Protein AF-A0A846BRI9-F1 (afdb_monomer_lite)

pLDDT: mean 86.23, std 8.93, range [47.91, 96.69]

Structure (mmCIF, N/CA/C/O backbone):
data_AF-A0A846BRI9-F1
#
_entry.id   AF-A0A846BRI9-F1
#
loop_
_atom_site.group_PDB
_atom_site.id
_atom_site.type_symbol
_atom_site.label_atom_id
_atom_site.label_alt_id
_atom_site.label_comp_id
_atom_site.label_asym_id
_atom_site.label_entity_id
_atom_site.label_seq_id
_atom_site.pdbx_PDB_ins_code
_atom_site.Cartn_x
_atom_site.Cartn_y
_atom_site.Cartn_z
_atom_site.occupancy
_atom_site.B_iso_or_equiv
_atom_site.auth_seq_id
_atom_site.auth_comp_id
_atom_site.auth_asym_id
_atom_site.auth_atom_id
_atom_site.pdbx_PDB_model_num
ATOM 1 N N . MET A 1 1 ? 15.637 29.913 6.573 1.00 47.91 1 MET A N 1
ATOM 2 C CA . MET A 1 1 ? 14.461 29.298 5.926 1.00 47.91 1 MET A CA 1
ATOM 3 C C . MET A 1 1 ? 14.967 28.073 5.190 1.00 47.91 1 MET A C 1
ATOM 5 O O . MET A 1 1 ? 15.943 28.246 4.464 1.00 47.91 1 MET A O 1
ATOM 9 N N . PRO A 1 2 ? 14.436 26.867 5.444 1.00 49.41 2 PRO A N 1
ATOM 10 C CA . PRO A 1 2 ? 14.866 25.691 4.703 1.00 49.41 2 PRO A CA 1
ATOM 11 C C . PRO A 1 2 ? 14.501 25.866 3.226 1.00 49.41 2 PRO A C 1
ATOM 13 O O . PRO A 1 2 ? 13.501 26.499 2.887 1.00 49.41 2 PRO A O 1
ATOM 16 N N . ASN A 1 3 ? 15.386 25.399 2.354 1.00 50.25 3 ASN A N 1
ATOM 17 C CA . ASN A 1 3 ? 15.226 25.495 0.916 1.00 50.25 3 ASN A CA 1
ATOM 18 C C . ASN A 1 3 ? 14.182 24.457 0.480 1.00 50.25 3 ASN A C 1
ATOM 20 O O . ASN A 1 3 ? 14.466 23.267 0.529 1.00 50.25 3 ASN A O 1
ATOM 24 N N . LEU A 1 4 ? 13.012 24.908 0.020 1.00 55.62 4 LEU A N 1
ATOM 25 C CA . LEU A 1 4 ? 11.912 24.086 -0.526 1.00 55.62 4 LEU A CA 1
ATOM 26 C C . LEU A 1 4 ? 12.302 23.257 -1.776 1.00 55.62 4 LEU A C 1
ATOM 28 O O . LEU A 1 4 ? 11.454 22.621 -2.388 1.00 55.62 4 LEU A O 1
ATOM 32 N N . SER A 1 5 ? 13.576 23.286 -2.177 1.00 65.88 5 SER A N 1
ATOM 33 C CA . SER A 1 5 ? 14.136 22.523 -3.299 1.00 65.88 5 SER A CA 1
ATOM 34 C C . SER A 1 5 ? 14.929 21.289 -2.851 1.00 65.88 5 SER A C 1
ATOM 36 O O . SER A 1 5 ? 15.510 20.619 -3.701 1.00 65.88 5 SER A O 1
ATOM 38 N N . ASP A 1 6 ? 15.044 21.034 -1.542 1.00 78.44 6 ASP A N 1
ATOM 39 C CA . ASP A 1 6 ? 15.720 19.844 -1.023 1.00 78.44 6 ASP A CA 1
ATOM 40 C C . ASP A 1 6 ? 14.804 18.614 -1.181 1.00 78.44 6 ASP A C 1
ATOM 42 O O . ASP A 1 6 ? 13.731 18.584 -0.570 1.00 78.44 6 ASP A O 1
ATOM 46 N N . PRO A 1 7 ? 15.200 17.595 -1.971 1.00 79.25 7 PRO A N 1
ATOM 47 C CA . PRO A 1 7 ? 14.416 16.375 -2.144 1.00 79.25 7 PRO A CA 1
ATOM 48 C C . PRO A 1 7 ? 14.067 15.683 -0.823 1.00 79.25 7 PRO A C 1
ATOM 50 O O . PRO A 1 7 ? 13.023 15.050 -0.735 1.00 79.25 7 PRO A O 1
ATOM 53 N N . ALA A 1 8 ? 14.903 15.818 0.212 1.00 83.12 8 ALA A N 1
ATOM 54 C CA . ALA A 1 8 ? 14.626 15.225 1.515 1.00 83.12 8 ALA A CA 1
ATOM 55 C C . ALA A 1 8 ? 13.423 15.881 2.211 1.00 83.12 8 ALA A C 1
ATOM 57 O O . ALA A 1 8 ? 12.602 15.179 2.791 1.00 83.12 8 ALA A O 1
ATOM 58 N N . VAL A 1 9 ? 13.293 17.209 2.112 1.00 83.50 9 VAL A N 1
ATOM 59 C CA . VAL A 1 9 ? 12.152 17.945 2.683 1.00 83.50 9 VAL A CA 1
ATOM 60 C C . VAL A 1 9 ? 10.874 17.592 1.927 1.00 83.50 9 VAL A C 1
ATOM 62 O O . VAL A 1 9 ? 9.872 17.267 2.546 1.00 83.50 9 VAL A O 1
ATOM 65 N N . ALA A 1 10 ? 10.935 17.555 0.593 1.00 85.62 10 ALA A N 1
ATOM 66 C CA . ALA A 1 10 ? 9.785 17.173 -0.224 1.00 85.62 10 ALA A CA 1
ATOM 67 C C . ALA A 1 10 ? 9.333 15.722 0.027 1.00 85.62 10 ALA A C 1
ATOM 69 O O . ALA A 1 10 ? 8.140 15.436 0.004 1.00 85.62 10 ALA A O 1
ATOM 70 N N . ASN A 1 11 ? 10.269 14.798 0.267 1.00 86.00 11 ASN A N 1
ATOM 71 C CA . ASN A 1 11 ? 9.934 13.414 0.603 1.00 86.00 11 ASN A CA 1
ATOM 72 C C . ASN A 1 11 ? 9.230 13.303 1.957 1.00 86.00 11 ASN A C 1
ATOM 74 O O . ASN A 1 11 ? 8.302 12.508 2.080 1.00 86.00 11 ASN A O 1
ATOM 78 N N . GLU A 1 12 ? 9.654 14.091 2.945 1.00 89.38 12 GLU A N 1
ATOM 79 C CA . GLU A 1 12 ? 9.010 14.112 4.257 1.00 89.38 12 GLU A CA 1
ATOM 80 C C . GLU A 1 12 ? 7.606 14.729 4.177 1.00 89.38 12 GLU A C 1
ATOM 82 O O . GLU A 1 12 ? 6.658 14.123 4.665 1.00 89.38 12 GLU A O 1
ATOM 87 N N . ASP A 1 13 ? 7.439 15.847 3.464 1.00 89.19 13 ASP A N 1
ATOM 88 C CA . ASP A 1 13 ? 6.122 16.460 3.241 1.00 89.19 13 ASP A CA 1
ATOM 89 C C . ASP A 1 13 ? 5.164 15.477 2.531 1.00 89.19 13 ASP A C 1
ATOM 91 O O . ASP A 1 13 ? 4.026 15.275 2.957 1.00 89.19 13 ASP A O 1
ATOM 95 N N . ASN A 1 14 ? 5.637 14.786 1.484 1.00 88.81 14 ASN A N 1
ATOM 96 C CA . ASN A 1 14 ? 4.857 13.756 0.785 1.00 88.81 14 ASN A CA 1
ATOM 97 C C . ASN A 1 14 ? 4.492 12.575 1.699 1.00 88.81 14 ASN A C 1
ATOM 99 O O . ASN A 1 14 ? 3.436 11.959 1.536 1.00 88.81 14 ASN A O 1
ATOM 103 N N . TYR A 1 15 ? 5.379 12.220 2.630 1.00 90.75 15 TYR A N 1
ATOM 104 C CA . TYR A 1 15 ? 5.130 11.165 3.605 1.00 90.75 15 TYR A CA 1
ATOM 105 C C . TYR A 1 15 ? 4.043 11.577 4.609 1.00 90.75 15 TYR A C 1
ATOM 107 O O . TYR A 1 15 ? 3.121 10.797 4.859 1.00 90.75 15 TYR A O 1
ATOM 115 N N . GLU A 1 16 ? 4.086 12.808 5.123 1.00 90.81 16 GLU A N 1
ATOM 116 C CA . GLU A 1 16 ? 3.031 13.341 5.993 1.00 90.81 16 GLU A CA 1
ATOM 117 C C . GLU A 1 16 ? 1.672 13.370 5.270 1.00 90.81 16 GLU A C 1
ATOM 119 O O . GLU A 1 16 ? 0.658 12.930 5.819 1.00 90.81 16 GLU A O 1
ATOM 124 N N . GLU A 1 17 ? 1.643 13.805 4.005 1.00 90.06 17 GLU A N 1
ATOM 125 C CA . GLU A 1 17 ? 0.427 13.789 3.181 1.00 90.06 17 GLU A CA 1
ATOM 126 C C . GLU A 1 17 ? -0.124 12.372 2.961 1.00 90.06 17 GLU A C 1
ATOM 128 O O . GLU A 1 17 ? -1.346 12.168 2.977 1.00 90.06 17 GLU A O 1
ATOM 133 N N . LEU A 1 18 ? 0.755 11.381 2.774 1.00 89.50 18 LEU A N 1
ATOM 134 C CA . LEU A 1 18 ? 0.368 9.976 2.672 1.00 89.50 18 LEU A CA 1
ATOM 135 C C . LEU A 1 18 ? -0.320 9.508 3.957 1.00 89.50 18 LEU A C 1
ATOM 137 O O . LEU A 1 18 ? -1.411 8.943 3.874 1.00 89.50 18 LEU A O 1
ATOM 141 N N . LEU A 1 19 ? 0.282 9.752 5.123 1.00 90.62 19 LEU A N 1
ATOM 142 C CA . LEU A 1 19 ? -0.263 9.302 6.405 1.00 90.62 19 LEU A CA 1
ATOM 143 C C . LEU A 1 19 ? -1.656 9.898 6.654 1.00 90.62 19 LEU A C 1
ATOM 145 O O . LEU A 1 19 ? -2.616 9.156 6.875 1.00 90.62 19 LEU A O 1
ATOM 149 N N . VAL A 1 20 ? -1.798 11.215 6.469 1.00 89.62 20 VAL A N 1
ATOM 150 C CA . VAL A 1 20 ? -3.093 11.910 6.576 1.00 89.62 20 VAL A CA 1
ATOM 151 C C . VAL A 1 20 ? -4.122 11.320 5.607 1.00 89.62 20 VAL A C 1
ATOM 153 O O . VAL A 1 20 ? -5.289 11.134 5.962 1.00 89.62 20 VAL A O 1
ATOM 156 N N . SER A 1 21 ? -3.710 10.998 4.378 1.00 88.75 21 SER A N 1
ATOM 157 C CA . SER A 1 21 ? -4.598 10.420 3.363 1.00 88.75 21 SER A CA 1
ATOM 158 C C . SER A 1 21 ? -5.064 9.005 3.710 1.00 88.75 21 SER A C 1
ATOM 160 O O . SER A 1 21 ? -6.208 8.655 3.406 1.00 88.75 21 SER A O 1
ATOM 162 N N . LEU A 1 22 ? -4.208 8.190 4.334 1.00 87.31 22 LEU A N 1
ATOM 163 C CA . LEU A 1 22 ? -4.552 6.837 4.781 1.00 87.31 22 LEU A CA 1
ATOM 164 C C . LEU A 1 22 ? -5.593 6.876 5.906 1.00 87.31 22 LEU A C 1
ATOM 166 O O . LEU A 1 22 ? -6.584 6.145 5.858 1.00 87.31 22 LEU A O 1
ATOM 170 N N . GLU A 1 23 ? -5.409 7.766 6.876 1.00 85.44 23 GLU A N 1
ATOM 171 C CA . GLU A 1 23 ? -6.280 7.884 8.049 1.00 85.44 23 GLU A CA 1
ATOM 172 C C . GLU A 1 23 ? -7.632 8.510 7.693 1.00 85.44 23 GLU A C 1
ATOM 174 O O . GLU A 1 23 ? -8.690 7.968 8.028 1.00 85.44 23 GLU A O 1
ATOM 179 N N . ALA A 1 24 ? -7.630 9.589 6.902 1.00 84.44 24 ALA A N 1
ATOM 180 C CA . ALA A 1 24 ? -8.857 10.237 6.437 1.00 84.44 24 ALA A CA 1
ATOM 181 C C . ALA A 1 24 ? -9.722 9.319 5.553 1.00 84.44 24 ALA A C 1
ATOM 183 O O . ALA A 1 24 ? -10.941 9.503 5.449 1.00 84.44 24 ALA A O 1
ATOM 184 N N . ALA A 1 25 ? -9.104 8.330 4.902 1.00 79.88 25 ALA A N 1
ATOM 185 C CA . ALA A 1 25 ? -9.784 7.371 4.048 1.00 79.88 25 ALA A CA 1
ATOM 186 C C . ALA A 1 25 ? -10.316 6.140 4.793 1.00 79.88 25 ALA A C 1
ATOM 188 O O . ALA A 1 25 ? -10.984 5.333 4.161 1.00 79.88 25 ALA A O 1
ATOM 189 N N . ALA A 1 26 ? -10.096 5.978 6.102 1.00 71.38 26 ALA A N 1
ATOM 190 C CA . ALA A 1 26 ? -10.339 4.708 6.797 1.00 71.38 26 ALA A CA 1
ATOM 191 C C . ALA A 1 26 ? -11.785 4.154 6.716 1.00 71.38 26 ALA A C 1
ATOM 193 O O . ALA A 1 26 ? -11.995 2.965 6.945 1.00 71.38 26 ALA A O 1
ATOM 194 N N . ASP A 1 27 ? -12.779 4.981 6.375 1.00 76.69 27 ASP A N 1
ATOM 195 C CA . ASP A 1 27 ? -14.188 4.586 6.189 1.00 76.69 27 ASP A CA 1
ATOM 196 C C . ASP A 1 27 ? -14.624 4.470 4.709 1.00 76.69 27 ASP A C 1
ATOM 198 O O . ASP A 1 27 ? -15.799 4.239 4.411 1.00 76.69 27 ASP A O 1
ATOM 202 N N . LYS A 1 28 ? -13.705 4.653 3.752 1.00 81.25 28 LYS A N 1
ATOM 203 C CA . LYS A 1 28 ? -13.960 4.569 2.306 1.00 81.25 28 LYS A CA 1
ATOM 204 C C . LYS A 1 28 ? -12.869 3.755 1.616 1.00 81.25 28 LYS A C 1
ATOM 206 O O . LYS A 1 28 ? -11.711 3.771 2.004 1.00 81.25 28 LYS A O 1
ATOM 211 N N . PHE A 1 29 ? -13.215 3.075 0.527 1.00 81.25 29 PHE A N 1
ATOM 212 C CA . PHE A 1 29 ? -12.182 2.487 -0.320 1.00 81.25 29 PHE A CA 1
ATOM 213 C C . PHE A 1 29 ? -11.419 3.604 -1.045 1.00 81.25 29 PHE A C 1
ATOM 215 O O . PHE A 1 29 ? -12.022 4.362 -1.807 1.00 81.25 29 PHE A O 1
ATOM 222 N N . ASN A 1 30 ? -10.112 3.693 -0.807 1.00 83.75 30 ASN A N 1
ATOM 223 C CA . ASN A 1 30 ? -9.207 4.614 -1.484 1.00 83.75 30 ASN A CA 1
ATOM 224 C C . ASN A 1 30 ? -8.009 3.835 -2.040 1.00 83.75 30 ASN A C 1
ATOM 226 O O . ASN A 1 30 ? -7.492 2.937 -1.377 1.00 83.75 30 ASN A O 1
ATOM 230 N N . LEU A 1 31 ? -7.582 4.173 -3.256 1.00 83.88 31 LEU A N 1
ATOM 231 C CA . LEU A 1 31 ? -6.422 3.568 -3.904 1.00 83.88 31 LEU A CA 1
ATOM 232 C C . LEU A 1 31 ? -5.347 4.638 -4.076 1.00 83.88 31 LEU A C 1
ATOM 234 O O . LEU A 1 31 ? -5.518 5.573 -4.855 1.00 83.88 31 LEU A O 1
ATOM 238 N N . LEU A 1 32 ? -4.234 4.469 -3.367 1.00 85.81 32 LEU A N 1
ATOM 239 C CA . LEU A 1 32 ? -3.058 5.325 -3.477 1.00 85.81 32 LEU A CA 1
ATOM 240 C C . LEU A 1 32 ? -1.967 4.575 -4.243 1.00 85.81 32 LEU A C 1
ATOM 242 O O . LEU A 1 32 ? -1.677 3.414 -3.953 1.00 85.81 32 LEU A O 1
ATOM 246 N N . LEU A 1 33 ? -1.369 5.239 -5.230 1.00 83.25 33 LEU A N 1
ATOM 247 C CA . LEU A 1 33 ? -0.235 4.715 -5.985 1.00 83.25 33 LEU A CA 1
ATOM 248 C C . LEU A 1 33 ? 1.013 5.500 -5.591 1.00 83.25 33 LEU A C 1
ATOM 250 O O . LEU A 1 33 ? 1.122 6.683 -5.901 1.00 83.25 33 LEU A O 1
ATOM 254 N N . ALA A 1 34 ? 1.947 4.828 -4.922 1.00 83.31 34 ALA A N 1
ATOM 255 C CA . ALA A 1 34 ? 3.246 5.385 -4.573 1.00 83.31 34 ALA A CA 1
ATOM 256 C C . ALA A 1 34 ? 4.317 4.856 -5.533 1.00 83.31 34 ALA A C 1
ATOM 258 O O . ALA A 1 34 ? 4.380 3.655 -5.811 1.00 83.31 34 ALA A O 1
ATOM 259 N N . VAL A 1 35 ? 5.166 5.754 -6.031 1.00 81.94 35 VAL A N 1
ATOM 260 C CA . VAL A 1 35 ? 6.321 5.413 -6.867 1.00 81.94 35 VAL A CA 1
ATOM 261 C C . VAL A 1 35 ? 7.572 5.603 -6.023 1.00 81.94 35 VAL A C 1
ATOM 263 O O . VAL A 1 35 ? 7.767 6.664 -5.439 1.00 81.94 35 VAL A O 1
ATOM 266 N N . CYS A 1 36 ? 8.397 4.564 -5.936 1.00 84.19 36 CYS A N 1
ATOM 267 C CA . CYS A 1 36 ? 9.641 4.595 -5.184 1.00 84.19 36 CYS A CA 1
ATOM 268 C C . CYS A 1 36 ? 10.728 3.881 -5.987 1.00 84.19 36 CYS A C 1
ATOM 270 O O . CYS A 1 36 ? 10.563 2.712 -6.346 1.00 84.19 36 CYS A O 1
ATOM 272 N N . ASP A 1 37 ? 11.813 4.597 -6.273 1.00 84.19 37 ASP A N 1
ATOM 273 C CA . ASP A 1 37 ? 12.917 4.099 -7.100 1.00 84.19 37 ASP A CA 1
ATOM 274 C C . ASP A 1 37 ? 13.915 3.250 -6.296 1.00 84.19 37 ASP A C 1
ATOM 276 O O . ASP A 1 37 ? 14.594 2.387 -6.855 1.00 84.19 37 ASP A O 1
ATOM 280 N N . ASP A 1 38 ? 13.989 3.469 -4.980 1.00 88.56 38 ASP A N 1
ATOM 281 C CA . ASP A 1 38 ? 14.862 2.732 -4.069 1.00 88.56 38 ASP A CA 1
ATOM 282 C C . ASP A 1 38 ? 14.057 1.699 -3.268 1.00 88.56 38 ASP A C 1
ATOM 284 O O . ASP A 1 38 ? 13.136 2.023 -2.517 1.00 88.56 38 ASP A O 1
ATOM 288 N N . ILE A 1 39 ? 14.407 0.422 -3.431 1.00 86.75 39 ILE A N 1
ATOM 289 C CA . ILE A 1 39 ? 13.681 -0.684 -2.800 1.00 86.75 39 ILE A CA 1
ATOM 290 C C . ILE A 1 39 ? 13.859 -0.733 -1.278 1.00 86.75 39 ILE A C 1
ATOM 292 O O . ILE A 1 39 ? 12.942 -1.173 -0.587 1.00 86.75 39 ILE A O 1
ATOM 296 N N . HIS A 1 40 ? 15.015 -0.305 -0.765 1.00 88.75 40 HIS A N 1
ATOM 297 C CA . HIS A 1 40 ? 15.287 -0.264 0.668 1.00 88.75 40 HIS A CA 1
ATOM 298 C C . HIS A 1 40 ? 14.503 0.875 1.305 1.00 88.75 40 HIS A C 1
ATOM 300 O O . HIS A 1 40 ? 13.786 0.646 2.274 1.00 88.75 40 HIS A O 1
ATOM 306 N N . TYR A 1 41 ? 14.535 2.056 0.688 1.00 88.75 41 TYR A N 1
ATOM 307 C CA . TYR A 1 41 ? 13.760 3.202 1.154 1.00 88.75 41 TYR A CA 1
ATOM 308 C C . TYR A 1 41 ? 12.253 2.933 1.120 1.00 88.75 41 TYR A C 1
ATOM 310 O O . TYR A 1 41 ? 11.530 3.304 2.039 1.00 88.75 41 TYR A O 1
ATOM 318 N N . ARG A 1 42 ? 11.764 2.226 0.093 1.00 90.94 42 ARG A N 1
ATOM 319 C CA . ARG A 1 42 ? 10.365 1.786 0.034 1.00 90.94 42 ARG A CA 1
ATOM 320 C C . ARG A 1 42 ? 9.987 0.924 1.235 1.00 90.94 42 ARG A C 1
ATOM 322 O O . ARG A 1 42 ? 8.907 1.102 1.785 1.00 90.94 42 ARG A O 1
ATOM 329 N N . GLU A 1 43 ? 10.833 -0.038 1.588 1.00 92.38 43 GLU A N 1
ATOM 330 C CA . GLU A 1 43 ? 10.572 -0.944 2.705 1.00 92.38 43 GLU A CA 1
ATOM 331 C C . GLU A 1 43 ? 10.579 -0.190 4.038 1.00 92.38 43 GLU A C 1
ATOM 333 O O . GLU A 1 43 ? 9.642 -0.337 4.818 1.00 92.38 43 GLU A O 1
ATOM 338 N N . GLU A 1 44 ? 11.563 0.691 4.241 1.00 92.62 44 GLU A N 1
ATOM 339 C CA . GLU A 1 44 ? 11.631 1.584 5.403 1.00 92.62 44 GLU A CA 1
ATOM 340 C C . GLU A 1 44 ? 10.379 2.463 5.511 1.00 92.62 44 GLU A C 1
ATOM 342 O O . GLU A 1 44 ? 9.794 2.579 6.585 1.00 92.62 44 GLU A O 1
ATOM 347 N N . LEU A 1 45 ? 9.918 3.039 4.397 1.00 92.12 45 LEU A N 1
ATOM 348 C CA . LEU A 1 45 ? 8.710 3.861 4.359 1.00 92.12 45 LEU A CA 1
ATOM 349 C C . LEU A 1 45 ? 7.461 3.047 4.713 1.00 92.12 45 LEU A C 1
ATOM 351 O O . LEU A 1 45 ? 6.607 3.542 5.448 1.00 92.12 45 LEU A O 1
ATOM 355 N N . ILE A 1 46 ? 7.359 1.808 4.216 1.00 94.38 46 ILE A N 1
ATOM 356 C CA . ILE A 1 46 ? 6.253 0.906 4.553 1.00 94.38 46 ILE A CA 1
ATOM 357 C C . ILE A 1 46 ? 6.246 0.598 6.047 1.00 94.38 46 ILE A C 1
ATOM 359 O O . ILE A 1 46 ? 5.221 0.771 6.698 1.00 94.38 46 ILE A O 1
ATOM 363 N N . GLU A 1 47 ? 7.383 0.179 6.597 1.00 95.50 47 GLU A N 1
ATOM 364 C CA . GLU A 1 47 ? 7.505 -0.101 8.028 1.00 95.50 47 GLU A CA 1
ATOM 365 C C . GLU A 1 47 ? 7.188 1.129 8.883 1.00 95.50 47 GLU A C 1
ATOM 367 O O . GLU A 1 47 ? 6.551 0.999 9.930 1.00 95.50 47 GLU A O 1
ATOM 372 N N . ARG A 1 48 ? 7.600 2.317 8.430 1.00 94.88 48 ARG A N 1
ATOM 373 C CA . ARG A 1 48 ? 7.385 3.572 9.143 1.00 94.88 48 ARG A CA 1
ATOM 374 C C . ARG A 1 48 ? 5.901 3.918 9.256 1.00 94.88 48 ARG A C 1
ATOM 376 O O . ARG A 1 48 ? 5.418 4.048 10.379 1.00 94.88 48 ARG A O 1
ATOM 383 N N . TYR A 1 49 ? 5.150 3.994 8.150 1.00 93.56 49 TYR A N 1
ATOM 384 C CA . TYR A 1 49 ? 3.729 4.346 8.284 1.00 93.56 49 TYR A CA 1
ATOM 385 C C . TYR A 1 49 ? 2.946 3.248 9.001 1.00 93.56 49 TYR A C 1
ATOM 387 O O . TYR A 1 49 ? 2.042 3.566 9.758 1.00 93.56 49 TYR A O 1
ATOM 395 N N . GLU A 1 50 ? 3.289 1.965 8.837 1.00 94.94 50 GLU A N 1
ATOM 396 C CA . GLU A 1 50 ? 2.599 0.875 9.543 1.00 94.94 50 GLU A CA 1
ATOM 397 C C . GLU A 1 50 ? 2.690 1.000 11.070 1.00 94.94 50 GLU A C 1
ATOM 399 O O . GLU A 1 50 ? 1.773 0.564 11.773 1.00 94.94 50 GLU A O 1
ATOM 404 N N . GLN A 1 51 ? 3.777 1.596 11.572 1.00 94.88 51 GLN A N 1
ATOM 405 C CA . GLN A 1 51 ? 3.971 1.914 12.988 1.00 94.88 51 GLN A CA 1
ATOM 406 C C . GLN A 1 51 ? 3.282 3.218 13.408 1.00 94.88 51 GLN A C 1
ATOM 408 O O . GLN A 1 51 ? 2.890 3.341 14.568 1.00 94.88 51 GLN A O 1
ATOM 413 N N . GLU A 1 52 ? 3.152 4.179 12.492 1.00 94.75 52 GLU A N 1
ATOM 414 C CA . GLU A 1 52 ? 2.585 5.507 12.756 1.00 94.75 52 GLU A CA 1
ATOM 415 C C . GLU A 1 52 ? 1.059 5.585 12.555 1.00 94.75 52 GLU A C 1
ATOM 417 O O . GLU A 1 52 ? 0.452 6.542 13.026 1.00 94.75 52 GLU A O 1
ATOM 422 N N . LEU A 1 53 ? 0.431 4.582 11.924 1.00 92.25 53 LEU A N 1
ATOM 423 C CA . LEU A 1 53 ? -1.023 4.524 11.724 1.00 92.25 53 LEU A CA 1
ATOM 424 C C . LEU A 1 53 ? -1.813 4.684 13.036 1.00 92.25 53 LEU A C 1
ATOM 426 O O . LEU A 1 53 ? -1.520 4.041 14.050 1.00 9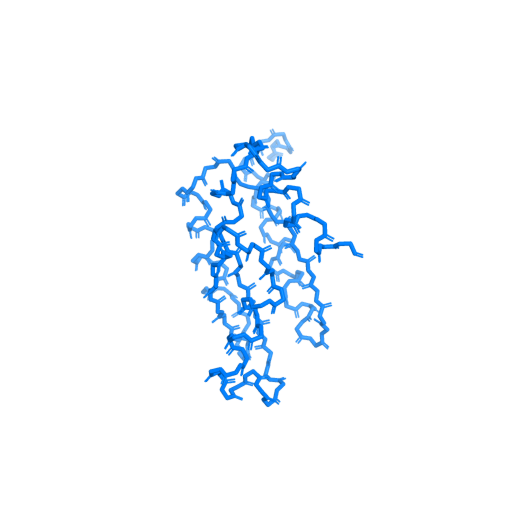2.25 53 LEU A O 1
ATOM 430 N N . GLU A 1 54 ? -2.903 5.454 12.969 1.00 88.75 54 GLU A N 1
ATOM 431 C CA . GLU A 1 54 ? -3.886 5.583 14.046 1.00 88.75 54 GLU A CA 1
ATOM 432 C C . GLU A 1 54 ? -4.328 4.241 14.674 1.00 88.75 54 GLU A C 1
ATOM 434 O O . GLU A 1 54 ? -4.607 3.232 14.011 1.00 88.75 54 GLU A O 1
ATOM 439 N N . LEU A 1 55 ? -4.494 4.258 16.004 1.00 84.94 55 LEU A N 1
ATOM 440 C CA . LEU A 1 55 ? -4.992 3.113 16.767 1.00 84.94 55 LEU A CA 1
ATOM 441 C C . LEU A 1 55 ? -6.366 2.662 16.253 1.00 84.94 55 LEU A C 1
ATOM 443 O O . LEU A 1 55 ? -7.352 3.391 16.320 1.00 84.94 55 LEU A O 1
ATOM 447 N N . GLY A 1 56 ? -6.445 1.401 15.826 1.00 87.50 56 GLY A N 1
ATOM 448 C CA . GLY A 1 56 ? -7.679 0.793 15.326 1.00 87.50 56 GLY A CA 1
ATOM 449 C C . GLY A 1 56 ? -7.718 0.608 13.811 1.00 87.50 56 GLY A C 1
ATOM 450 O O . GLY A 1 56 ? -8.615 -0.091 13.341 1.00 87.50 56 GLY A O 1
ATOM 451 N N . ILE A 1 57 ? -6.737 1.139 13.075 1.00 91.81 57 ILE A N 1
ATOM 452 C CA . ILE A 1 57 ? -6.480 0.787 11.677 1.00 91.81 57 ILE A CA 1
ATOM 453 C C . ILE A 1 57 ? -5.468 -0.365 11.652 1.00 91.81 57 ILE A C 1
ATOM 455 O O . ILE A 1 57 ? -4.376 -0.261 12.205 1.00 91.81 57 ILE A O 1
ATOM 459 N N . ARG A 1 58 ? -5.821 -1.497 11.033 1.00 94.94 58 ARG A N 1
ATOM 460 C CA . ARG A 1 58 ? -4.869 -2.606 10.834 1.00 94.94 58 ARG A CA 1
ATOM 461 C C . ARG A 1 58 ? -4.122 -2.454 9.518 1.00 94.94 58 ARG A C 1
ATOM 463 O O . ARG A 1 58 ? -4.718 -2.083 8.514 1.00 94.94 58 ARG A O 1
ATOM 470 N N . HIS A 1 59 ? -2.849 -2.814 9.497 1.00 95.38 59 HIS A N 1
ATOM 471 C CA . HIS A 1 59 ? -2.092 -2.921 8.256 1.00 95.38 59 HIS A CA 1
ATOM 472 C C . HIS A 1 59 ? -1.984 -4.381 7.811 1.00 95.38 59 HIS A C 1
ATOM 474 O O . HIS A 1 59 ? -1.903 -5.301 8.627 1.00 95.38 59 HIS A O 1
ATOM 480 N N . TYR A 1 60 ? -1.987 -4.584 6.499 1.00 96.25 60 TYR A N 1
ATOM 481 C CA . TYR A 1 60 ? -1.766 -5.871 5.857 1.00 96.25 60 TYR A CA 1
ATOM 482 C C . TYR A 1 60 ? -0.865 -5.678 4.649 1.00 96.25 60 TYR A C 1
ATOM 484 O O . TYR A 1 60 ? -1.000 -4.693 3.930 1.00 96.25 60 TYR A O 1
ATOM 492 N N . ARG A 1 61 ? -0.013 -6.660 4.359 1.00 95.25 61 ARG A N 1
ATOM 493 C CA . ARG A 1 61 ? 0.808 -6.670 3.147 1.00 95.25 61 ARG A CA 1
ATOM 494 C C . ARG A 1 61 ? 0.406 -7.832 2.251 1.00 95.25 61 ARG A C 1
ATOM 496 O O . ARG A 1 61 ? 0.295 -8.965 2.714 1.00 95.25 61 ARG A O 1
ATOM 503 N N . VAL A 1 62 ? 0.219 -7.567 0.963 1.00 94.19 62 VAL A N 1
ATOM 504 C CA . VAL A 1 62 ? -0.026 -8.590 -0.063 1.00 94.19 62 VAL A CA 1
ATOM 505 C C . VAL A 1 62 ? 0.885 -8.366 -1.262 1.00 94.19 62 VAL A C 1
ATOM 507 O O . VAL A 1 62 ? 1.377 -7.263 -1.503 1.00 94.19 62 VAL A O 1
ATOM 510 N N . MET A 1 63 ? 1.114 -9.426 -2.032 1.00 91.44 63 MET A N 1
ATOM 511 C CA . MET A 1 63 ? 1.922 -9.363 -3.245 1.00 91.44 63 MET A CA 1
ATOM 512 C C . MET A 1 63 ? 1.082 -9.743 -4.457 1.00 91.44 63 MET A C 1
ATOM 514 O O . MET A 1 63 ? 0.350 -10.732 -4.433 1.00 91.44 63 MET A O 1
ATOM 518 N N . VAL A 1 64 ? 1.214 -8.974 -5.532 1.00 89.00 64 VAL A N 1
ATOM 519 C CA . VAL A 1 64 ? 0.652 -9.329 -6.833 1.00 89.00 64 VAL A CA 1
ATOM 520 C C . VAL A 1 64 ? 1.447 -10.504 -7.400 1.00 89.00 64 VAL A C 1
ATOM 522 O O . VAL A 1 64 ? 2.671 -10.441 -7.525 1.00 89.00 64 VAL A O 1
ATOM 525 N N . ALA A 1 65 ? 0.750 -11.590 -7.733 1.00 84.12 65 ALA A N 1
ATOM 526 C CA . ALA A 1 65 ? 1.367 -12.766 -8.329 1.00 84.12 65 ALA A CA 1
ATOM 527 C C . ALA A 1 65 ? 1.795 -12.495 -9.779 1.00 84.12 65 ALA A C 1
ATOM 529 O O . ALA A 1 65 ? 1.122 -11.790 -10.530 1.00 84.12 65 ALA A O 1
ATOM 530 N N . ARG A 1 66 ? 2.914 -13.094 -10.188 1.00 83.31 66 ARG A N 1
ATOM 531 C CA . ARG A 1 66 ? 3.344 -13.101 -11.593 1.00 83.31 66 ARG A CA 1
ATOM 532 C C . ARG A 1 66 ? 2.468 -14.049 -12.419 1.00 83.31 66 ARG A C 1
ATOM 534 O O . ARG A 1 66 ? 1.819 -14.933 -11.861 1.00 83.31 66 ARG A O 1
ATOM 541 N N . GLY A 1 67 ? 2.447 -13.877 -13.740 1.00 80.88 67 GLY A N 1
ATOM 542 C CA . GLY A 1 67 ? 1.571 -14.632 -14.646 1.00 80.88 67 GLY A CA 1
ATOM 543 C C . GLY A 1 67 ? 0.119 -14.139 -14.669 1.00 80.88 67 GLY A C 1
ATOM 544 O O . GLY A 1 67 ? -0.387 -13.832 -15.743 1.00 80.88 67 GLY A O 1
ATOM 545 N N . GLU A 1 68 ? -0.523 -13.985 -13.506 1.00 81.94 68 GLU A N 1
ATOM 546 C CA . GLU A 1 68 ? -1.879 -13.421 -13.382 1.00 81.94 68 GLU A CA 1
ATOM 547 C C . GLU A 1 68 ? -1.915 -12.254 -12.374 1.00 81.94 68 GLU A C 1
ATOM 549 O O . GLU A 1 68 ? -2.407 -12.388 -11.248 1.0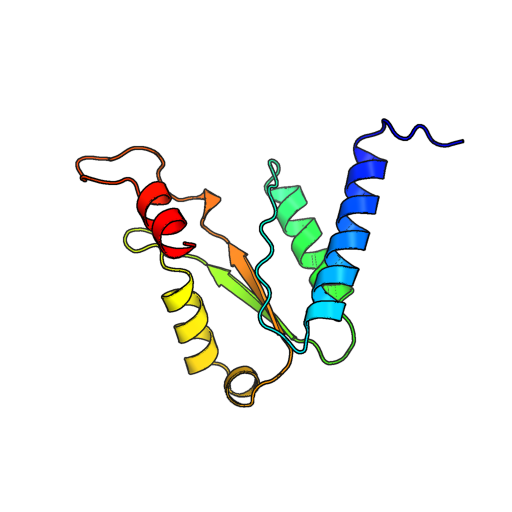0 81.94 68 GLU A O 1
ATOM 554 N N . PRO A 1 69 ? -1.358 -11.086 -12.746 1.00 83.62 69 PRO A N 1
ATOM 555 C CA . PRO A 1 69 ? -1.217 -9.972 -11.825 1.00 83.62 69 PRO A CA 1
ATOM 556 C C . PRO A 1 69 ? -2.552 -9.253 -11.610 1.00 83.62 69 PRO A C 1
ATOM 558 O O . PRO A 1 69 ? -2.913 -8.334 -12.341 1.00 83.62 69 PRO A O 1
ATOM 561 N N . SER A 1 70 ? -3.295 -9.684 -10.588 1.00 86.81 70 SER A N 1
ATOM 562 C CA . SER A 1 70 ? -4.625 -9.170 -10.255 1.00 86.81 70 SER A CA 1
ATOM 563 C C . SER A 1 70 ? -4.683 -8.625 -8.826 1.00 86.81 70 SER A C 1
ATOM 565 O O . SER A 1 70 ? -4.673 -9.384 -7.854 1.00 86.81 70 SER A O 1
ATOM 567 N N . LEU A 1 71 ? -4.823 -7.298 -8.700 1.00 88.12 71 LEU A N 1
ATOM 568 C CA . LEU A 1 71 ? -5.053 -6.619 -7.417 1.00 88.12 71 LEU A CA 1
ATOM 569 C C . LEU A 1 71 ? -6.299 -7.167 -6.713 1.00 88.12 71 LEU A C 1
ATOM 571 O O . LEU A 1 71 ? -6.269 -7.501 -5.529 1.00 88.12 71 LEU A O 1
ATOM 575 N N . ARG A 1 72 ? -7.392 -7.308 -7.472 1.00 88.69 72 ARG A N 1
ATOM 576 C CA . ARG A 1 72 ? -8.661 -7.842 -6.974 1.00 88.69 72 ARG A CA 1
ATOM 577 C C . ARG A 1 72 ? -8.475 -9.222 -6.357 1.00 88.69 72 ARG A C 1
ATOM 579 O O . ARG A 1 72 ? -9.003 -9.467 -5.275 1.00 88.69 72 ARG A O 1
ATOM 586 N N . SER A 1 73 ? -7.751 -10.111 -7.033 1.00 89.31 73 SER A N 1
ATOM 587 C CA . SER A 1 73 ? -7.541 -11.476 -6.546 1.00 89.31 73 SER A CA 1
ATOM 588 C C . SER A 1 73 ? -6.721 -11.486 -5.259 1.00 89.31 73 SER A C 1
ATOM 590 O O . SER A 1 73 ? -7.133 -12.127 -4.294 1.00 89.31 73 SER A O 1
ATOM 592 N N . ALA A 1 74 ? -5.637 -10.702 -5.202 1.00 90.88 74 ALA A N 1
ATOM 593 C CA . ALA A 1 74 ? -4.805 -10.578 -4.004 1.00 90.88 74 ALA A CA 1
ATOM 594 C C . ALA A 1 74 ? -5.607 -10.073 -2.788 1.00 90.88 74 ALA A C 1
ATOM 596 O O . ALA A 1 74 ? -5.555 -10.674 -1.716 1.00 90.88 74 ALA A O 1
ATOM 597 N N . ILE A 1 75 ? -6.414 -9.019 -2.963 1.00 91.12 75 ILE A N 1
ATOM 598 C CA . ILE A 1 75 ? -7.267 -8.480 -1.891 1.00 91.12 75 ILE A CA 1
ATOM 599 C C . ILE A 1 75 ? -8.372 -9.472 -1.510 1.00 91.12 75 ILE A C 1
ATOM 601 O O . ILE A 1 75 ? -8.623 -9.691 -0.328 1.00 91.12 75 ILE A O 1
ATOM 605 N N . THR A 1 76 ? -9.029 -10.105 -2.487 1.00 91.69 76 THR A N 1
ATOM 606 C CA . THR A 1 76 ? -10.114 -11.067 -2.216 1.00 91.69 76 THR A CA 1
ATOM 607 C C . THR A 1 76 ? -9.605 -12.248 -1.395 1.00 91.69 76 THR A C 1
ATOM 609 O O . THR A 1 76 ? -10.281 -12.685 -0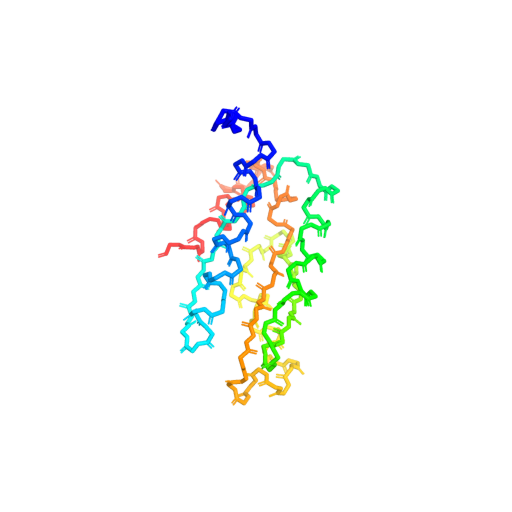.466 1.00 91.69 76 THR A O 1
ATOM 612 N N . GLN A 1 77 ? -8.402 -12.742 -1.701 1.00 92.94 77 GLN A N 1
ATOM 613 C CA . GLN A 1 77 ? -7.769 -13.808 -0.934 1.00 92.94 77 GLN A CA 1
ATOM 614 C C . GLN A 1 77 ? -7.487 -13.376 0.509 1.00 92.94 77 GLN A C 1
ATOM 616 O O . GLN A 1 77 ? -7.807 -14.127 1.427 1.00 92.94 77 GLN A O 1
ATOM 621 N N . LEU A 1 78 ? -6.966 -12.162 0.715 1.00 95.00 78 LEU A N 1
ATOM 622 C CA . LEU A 1 78 ? -6.733 -11.611 2.052 1.00 95.00 78 LEU A CA 1
ATOM 623 C C . LEU A 1 78 ? -8.037 -11.508 2.861 1.00 95.00 78 LEU A C 1
ATOM 625 O O . LEU A 1 78 ? -8.103 -11.965 3.997 1.00 95.00 78 LEU A O 1
ATOM 629 N N . VAL A 1 79 ? -9.107 -10.967 2.272 1.00 94.31 79 VAL A N 1
ATOM 630 C CA . VAL A 1 79 ? -10.420 -10.871 2.938 1.00 94.31 79 VAL A CA 1
ATOM 631 C C . VAL A 1 79 ? -10.980 -12.264 3.255 1.00 94.31 79 VAL A C 1
ATOM 633 O O . VAL A 1 79 ? -11.576 -12.487 4.310 1.00 94.31 79 VAL A O 1
ATOM 636 N N . ALA A 1 80 ? -10.763 -13.246 2.379 1.00 94.88 80 ALA A N 1
ATOM 637 C CA . ALA A 1 80 ? -11.200 -14.619 2.614 1.00 94.88 80 ALA A CA 1
ATOM 638 C C . ALA A 1 80 ? -10.462 -15.301 3.782 1.00 94.88 80 ALA A C 1
ATOM 640 O O . ALA A 1 80 ? -11.019 -16.215 4.391 1.00 94.88 80 ALA A O 1
ATOM 641 N N . THR A 1 81 ? -9.256 -14.857 4.147 1.00 94.62 81 THR A N 1
ATOM 642 C CA . THR A 1 81 ? -8.499 -15.408 5.284 1.00 94.62 81 THR A CA 1
ATOM 643 C C . THR A 1 81 ? -8.664 -14.591 6.564 1.00 94.62 81 THR A C 1
ATOM 645 O O . THR A 1 81 ? -8.696 -15.168 7.648 1.00 94.62 81 THR A O 1
ATOM 648 N N . GLU A 1 82 ? -8.879 -13.280 6.458 1.00 96.69 82 GLU A N 1
ATOM 649 C CA . GLU A 1 82 ? -8.902 -12.355 7.595 1.00 96.69 82 GLU A CA 1
ATOM 650 C C . GLU A 1 82 ? -10.320 -12.011 8.072 1.00 96.69 82 GLU A C 1
ATOM 652 O O . GLU A 1 82 ? -11.045 -11.233 7.451 1.00 96.69 82 GLU A O 1
ATOM 657 N N . GLU A 1 83 ? -10.709 -12.539 9.237 1.00 94.94 83 GLU A N 1
ATOM 658 C CA . GLU A 1 83 ? -12.030 -12.294 9.842 1.00 94.94 83 GLU A CA 1
ATOM 659 C C . GLU A 1 83 ? -12.283 -10.807 10.133 1.00 94.94 83 GLU A C 1
ATOM 661 O O . GLU A 1 83 ? -13.380 -10.311 9.898 1.00 94.94 83 GLU A O 1
ATOM 666 N N . TYR A 1 84 ? -11.259 -10.073 10.579 1.00 95.19 84 TYR A N 1
ATOM 667 C CA . TYR A 1 84 ? -11.371 -8.637 10.854 1.00 95.19 84 TYR A CA 1
ATOM 668 C C . TYR A 1 84 ? -11.784 -7.838 9.607 1.00 95.19 84 TYR A C 1
ATOM 670 O O . TYR A 1 84 ? -12.641 -6.960 9.690 1.00 95.19 84 TYR A O 1
ATOM 678 N N . LEU A 1 85 ? -11.235 -8.186 8.438 1.00 93.69 85 LEU A N 1
ATOM 679 C CA . LEU A 1 85 ? -11.592 -7.547 7.171 1.00 93.69 85 LEU A CA 1
ATOM 680 C C . LEU A 1 85 ? -12.998 -7.942 6.709 1.00 93.69 85 LEU A C 1
ATOM 682 O O . LEU A 1 85 ? -13.740 -7.092 6.221 1.00 93.69 85 LEU A O 1
ATOM 686 N N . ARG A 1 86 ? -13.408 -9.204 6.910 1.00 93.44 86 ARG A N 1
ATOM 687 C CA . ARG A 1 86 ? -14.786 -9.645 6.607 1.00 93.44 86 ARG A CA 1
ATOM 688 C C . ARG A 1 86 ? -15.840 -8.896 7.411 1.00 93.44 86 ARG A C 1
ATOM 690 O O . ARG A 1 86 ? -16.947 -8.698 6.921 1.00 93.44 86 ARG A O 1
ATOM 697 N N . GLN A 1 87 ? -15.496 -8.481 8.625 1.00 93.19 87 GLN A N 1
ATOM 698 C CA . GLN A 1 87 ? -16.373 -7.708 9.502 1.00 93.19 87 GLN A CA 1
ATOM 699 C C . GLN A 1 87 ? -16.378 -6.202 9.181 1.00 93.19 87 GLN A C 1
ATOM 701 O O . GLN A 1 87 ? -17.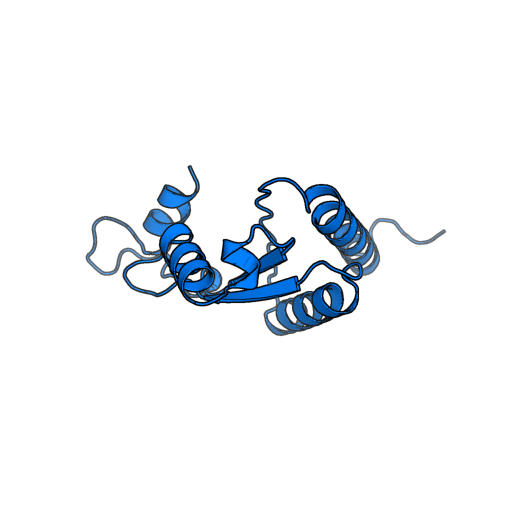028 -5.438 9.889 1.00 93.19 87 GLN A O 1
ATOM 706 N N . GLY A 1 88 ? -15.687 -5.767 8.120 1.00 88.69 88 GLY A N 1
ATOM 707 C CA . GLY A 1 88 ? -15.601 -4.355 7.739 1.00 88.69 88 GLY A CA 1
ATOM 708 C C . GLY A 1 88 ? -14.641 -3.547 8.611 1.00 88.69 88 GLY A C 1
ATOM 709 O O . GLY A 1 88 ? -14.812 -2.339 8.751 1.00 88.69 88 GLY A O 1
ATOM 710 N N . GLY A 1 89 ? -13.658 -4.207 9.230 1.00 91.50 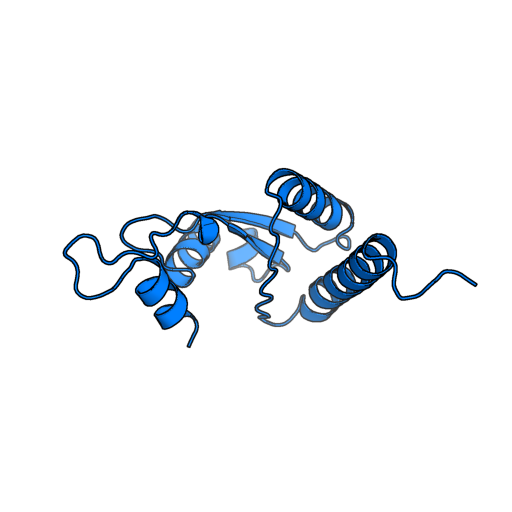89 GLY A N 1
ATOM 711 C CA . GLY A 1 89 ? -12.608 -3.538 9.984 1.00 91.50 89 GLY A CA 1
ATOM 712 C C . GLY A 1 89 ? -11.803 -2.562 9.120 1.00 91.50 89 GLY A C 1
ATOM 713 O O . GLY A 1 89 ? -11.588 -2.795 7.929 1.00 91.50 89 GLY A O 1
ATOM 714 N N . LYS A 1 90 ? -11.348 -1.468 9.735 1.00 92.94 90 LYS A N 1
ATOM 715 C CA . LYS A 1 90 ? -10.566 -0.417 9.078 1.00 92.94 90 LYS A CA 1
ATOM 716 C C . LYS A 1 90 ? -9.157 -0.920 8.815 1.00 92.94 90 LYS A C 1
ATOM 718 O O . LYS A 1 90 ? -8.480 -1.372 9.742 1.00 92.94 90 LYS A O 1
ATOM 723 N N . ALA A 1 91 ? -8.711 -0.848 7.568 1.00 93.88 91 ALA A N 1
ATOM 724 C CA . ALA A 1 91 ? -7.403 -1.366 7.224 1.00 93.88 91 ALA A CA 1
ATOM 725 C C . ALA A 1 91 ? -6.729 -0.645 6.063 1.00 93.88 91 ALA A C 1
ATOM 727 O O . ALA A 1 91 ? -7.381 -0.226 5.109 1.00 93.88 91 ALA A O 1
ATOM 728 N N . VAL A 1 92 ? -5.402 -0.607 6.132 1.00 94.50 92 VAL A N 1
ATOM 729 C CA . VAL A 1 92 ? -4.518 -0.285 5.014 1.00 94.50 92 VAL A CA 1
ATOM 730 C C . VAL A 1 92 ? -3.969 -1.595 4.463 1.00 94.50 92 VAL A C 1
ATOM 732 O O . VAL A 1 92 ? -3.449 -2.424 5.210 1.00 94.50 92 VAL A O 1
ATOM 735 N N . VAL A 1 93 ? -4.111 -1.804 3.153 1.00 94.69 93 VAL A N 1
ATOM 736 C CA . VAL A 1 93 ? -3.567 -2.981 2.468 1.00 94.69 93 VAL A CA 1
ATOM 737 C C . VAL A 1 93 ? -2.472 -2.537 1.512 1.00 94.69 93 VAL A C 1
ATOM 739 O O . VAL A 1 93 ? -2.735 -1.951 0.463 1.00 94.69 93 VAL A O 1
ATOM 742 N N . THR A 1 94 ? -1.241 -2.856 1.871 1.00 95.12 94 THR A N 1
ATOM 743 C CA . THR A 1 94 ? -0.037 -2.529 1.120 1.00 95.12 94 THR A CA 1
ATOM 744 C C . THR A 1 94 ? 0.219 -3.601 0.086 1.00 95.12 94 THR A C 1
ATOM 746 O O . THR A 1 94 ? 0.453 -4.767 0.409 1.00 95.12 94 THR A O 1
ATOM 749 N N . VAL A 1 95 ? 0.177 -3.210 -1.181 1.00 92.69 95 VAL A N 1
ATOM 750 C CA . VAL A 1 95 ? 0.302 -4.141 -2.298 1.00 92.69 95 VAL A CA 1
ATOM 751 C C . VAL A 1 95 ? 1.655 -3.932 -2.964 1.00 92.69 95 VAL A C 1
ATOM 753 O O . VAL A 1 95 ? 1.946 -2.854 -3.473 1.00 92.69 95 VAL A O 1
ATOM 756 N N . THR A 1 96 ? 2.476 -4.978 -2.985 1.00 91.75 96 THR A N 1
ATOM 757 C CA . THR A 1 96 ? 3.804 -4.979 -3.623 1.00 91.75 96 THR A CA 1
ATOM 758 C C . THR A 1 96 ? 3.876 -6.019 -4.744 1.00 91.75 96 THR A C 1
ATOM 760 O O . THR A 1 96 ? 2.914 -6.739 -5.014 1.00 91.75 96 THR A O 1
ATOM 763 N N . GLY A 1 97 ? 5.007 -6.114 -5.440 1.00 87.94 97 GLY A N 1
ATOM 764 C CA . GLY A 1 97 ? 5.231 -7.078 -6.519 1.00 87.94 97 GLY A CA 1
ATOM 765 C C . GLY A 1 97 ? 4.879 -6.552 -7.910 1.00 87.94 97 GLY A C 1
ATOM 766 O O . GLY A 1 97 ? 5.308 -7.152 -8.894 1.00 87.94 97 GLY A O 1
ATOM 767 N N . ALA A 1 98 ? 4.190 -5.410 -8.012 1.00 85.88 98 ALA A N 1
ATOM 768 C CA . ALA A 1 98 ? 3.942 -4.729 -9.285 1.00 85.88 98 ALA A CA 1
ATOM 769 C C . ALA A 1 98 ? 5.254 -4.302 -9.978 1.00 85.88 98 ALA A C 1
ATOM 771 O O . ALA A 1 98 ? 5.369 -4.361 -11.201 1.00 85.88 98 ALA A O 1
ATOM 772 N N . GLU A 1 99 ? 6.282 -3.964 -9.197 1.00 82.62 99 GLU A N 1
ATOM 773 C CA . GLU A 1 99 ? 7.627 -3.636 -9.676 1.00 82.62 99 GLU A CA 1
ATOM 774 C C . GLU A 1 99 ? 8.361 -4.833 -10.302 1.00 82.62 99 GLU A C 1
ATOM 776 O O . GLU A 1 99 ? 9.331 -4.656 -11.033 1.00 82.62 99 GLU A O 1
ATOM 781 N N . LYS A 1 100 ? 7.911 -6.062 -10.014 1.00 84.31 100 LYS A N 1
ATOM 782 C CA . LYS A 1 100 ? 8.515 -7.307 -10.515 1.00 84.31 100 LYS A CA 1
ATOM 783 C C . LYS A 1 100 ? 7.853 -7.809 -11.798 1.00 84.31 100 LYS A C 1
ATOM 785 O O . LYS A 1 100 ? 8.280 -8.831 -12.338 1.00 84.31 100 LYS A O 1
ATOM 790 N N . LEU A 1 101 ? 6.797 -7.137 -12.255 1.00 85.06 101 LEU A N 1
ATOM 791 C CA . LEU A 1 101 ? 6.061 -7.515 -13.453 1.00 85.06 101 LEU A CA 1
ATOM 792 C C . LEU A 1 101 ? 6.883 -7.199 -14.699 1.00 85.06 101 LEU A C 1
ATOM 794 O O . LEU A 1 101 ? 7.459 -6.117 -14.828 1.00 85.06 101 LEU A O 1
ATOM 798 N N . TYR A 1 102 ? 6.916 -8.131 -15.648 1.00 83.94 102 TYR A N 1
ATOM 799 C CA . TYR A 1 102 ? 7.604 -7.894 -16.908 1.00 83.94 102 TYR A CA 1
ATOM 800 C C . TYR A 1 102 ? 6.910 -6.814 -17.737 1.00 83.94 102 TYR A C 1
ATOM 802 O O . TYR A 1 102 ? 5.720 -6.900 -18.043 1.00 83.94 102 TYR A O 1
ATOM 810 N N . PHE A 1 103 ? 7.707 -5.835 -18.168 1.00 82.88 103 PHE A N 1
ATOM 811 C CA . PHE A 1 103 ? 7.319 -4.851 -19.179 1.00 82.88 103 PHE A CA 1
ATOM 812 C C . PHE A 1 103 ? 7.310 -5.447 -20.595 1.00 82.88 103 PHE A C 1
ATOM 814 O O . PHE A 1 103 ? 6.503 -5.063 -21.439 1.00 82.88 103 PHE A O 1
ATOM 821 N N . LEU A 1 104 ? 8.206 -6.401 -20.870 1.00 83.12 104 LEU A N 1
ATOM 822 C CA . LEU A 1 104 ? 8.307 -7.050 -22.176 1.00 83.12 104 LEU A CA 1
ATOM 823 C C . LEU A 1 104 ? 7.214 -8.102 -22.359 1.00 83.12 104 LEU A C 1
ATOM 825 O O . LEU A 1 104 ? 6.823 -8.796 -21.425 1.00 83.12 104 LEU A O 1
ATOM 829 N N . LYS A 1 105 ? 6.781 -8.270 -23.608 1.00 80.00 105 LYS A N 1
ATOM 830 C CA . LYS A 1 105 ? 5.670 -9.155 -23.964 1.00 80.00 105 LYS A CA 1
ATOM 831 C C . LYS A 1 105 ? 6.018 -10.646 -24.001 1.00 80.00 105 LYS A C 1
ATOM 833 O O . LYS A 1 105 ? 5.103 -11.420 -24.163 1.00 80.00 105 LYS A O 1
ATOM 838 N N . LEU A 1 106 ? 7.281 -11.072 -23.857 1.00 79.81 106 LEU A N 1
ATOM 839 C CA . LEU A 1 106 ? 7.746 -12.482 -23.774 1.00 79.81 106 LEU A CA 1
ATOM 840 C C . LEU A 1 106 ? 6.923 -13.544 -24.562 1.00 79.81 106 LEU A C 1
ATOM 842 O O . LEU A 1 106 ? 6.691 -14.646 -24.070 1.00 79.81 106 LEU A O 1
ATOM 846 N N . GLY A 1 107 ? 6.485 -13.229 -25.789 1.00 77.12 107 GLY A N 1
ATOM 847 C CA . GLY A 1 107 ? 5.678 -14.126 -26.637 1.00 77.12 107 GLY A CA 1
ATOM 848 C C . GLY A 1 107 ? 4.157 -14.128 -26.387 1.00 77.12 107 GLY A C 1
ATOM 849 O O . GLY A 1 107 ? 3.449 -14.886 -27.039 1.00 77.12 107 GLY A O 1
ATOM 850 N N . GLN A 1 108 ? 3.657 -13.291 -25.480 1.00 81.25 108 GLN A N 1
ATOM 851 C CA . GLN A 1 108 ? 2.247 -13.008 -25.187 1.00 81.25 108 GLN A CA 1
ATOM 852 C C . GLN A 1 108 ? 1.754 -11.754 -25.933 1.00 81.25 108 GLN A C 1
ATOM 854 O O . GLN A 1 108 ? 2.546 -10.914 -26.361 1.00 81.25 108 GLN A O 1
ATOM 859 N N . GLU A 1 109 ? 0.434 -11.582 -26.060 1.00 84.12 109 GLU A N 1
ATOM 860 C CA . GLU A 1 109 ? -0.157 -10.381 -26.684 1.00 84.12 109 GLU A CA 1
ATOM 861 C C . GLU A 1 109 ? 0.031 -9.109 -25.836 1.00 84.12 109 GLU A C 1
ATOM 863 O O . GLU A 1 109 ? 0.162 -7.994 -26.361 1.00 84.12 109 GLU A O 1
ATOM 868 N N . ARG A 1 110 ? 0.062 -9.272 -24.509 1.00 82.31 110 ARG A N 1
ATOM 869 C CA . ARG A 1 110 ? 0.218 -8.194 -23.527 1.00 82.31 110 ARG A CA 1
ATOM 870 C C . ARG A 1 110 ? 1.280 -8.565 -22.494 1.00 82.31 110 ARG A C 1
ATOM 872 O O . ARG A 1 110 ? 1.447 -9.740 -22.175 1.00 82.31 110 ARG A O 1
ATOM 879 N N . SER A 1 111 ? 2.005 -7.574 -21.991 1.00 87.06 111 SER A N 1
ATOM 880 C CA . SER A 1 111 ? 2.963 -7.752 -20.900 1.00 87.06 111 SER A CA 1
ATOM 881 C C . SER A 1 111 ? 2.252 -7.884 -19.552 1.00 87.06 111 SER A C 1
ATOM 883 O O . SER A 1 111 ? 1.093 -7.490 -19.408 1.00 87.06 111 SER A O 1
ATOM 885 N N . GLU A 1 112 ? 2.942 -8.417 -18.541 1.00 85.62 112 GLU A N 1
ATOM 886 C CA . GLU A 1 112 ? 2.380 -8.539 -17.187 1.00 85.62 112 GLU A CA 1
ATOM 887 C C . GLU A 1 112 ? 1.975 -7.161 -16.630 1.00 85.62 112 GLU A C 1
ATOM 889 O O . GLU A 1 112 ? 0.927 -7.032 -15.999 1.00 85.62 112 GLU A O 1
ATOM 894 N N . GLN A 1 113 ? 2.755 -6.115 -16.925 1.00 83.94 113 GLN A N 1
ATOM 895 C CA . GLN A 1 113 ? 2.409 -4.739 -16.559 1.00 83.94 113 GLN A CA 1
ATOM 896 C C . GLN A 1 113 ? 1.165 -4.227 -17.294 1.00 83.94 113 GLN A C 1
ATOM 898 O O . GLN A 1 113 ? 0.280 -3.664 -16.656 1.00 83.94 113 GLN A O 1
ATOM 903 N N . GLU A 1 114 ? 1.052 -4.435 -18.612 1.00 84.00 114 GLU A N 1
ATOM 904 C CA . GLU A 1 114 ? -0.137 -4.019 -19.377 1.00 84.00 114 GLU A CA 1
ATOM 905 C C . GLU A 1 114 ? -1.416 -4.698 -18.864 1.00 84.00 114 GLU A C 1
ATOM 907 O O . GLU A 1 114 ? -2.478 -4.076 -18.838 1.00 84.00 114 GLU A O 1
ATOM 912 N N . VAL A 1 115 ? -1.318 -5.967 -18.456 1.00 84.00 115 VAL A N 1
ATOM 913 C CA . VAL A 1 115 ? -2.426 -6.706 -17.838 1.00 84.00 115 VAL A CA 1
ATOM 914 C C . VAL A 1 115 ? -2.780 -6.103 -16.479 1.00 84.00 115 VAL A C 1
ATOM 916 O O . VAL A 1 115 ? -3.945 -5.791 -16.244 1.00 84.00 115 VAL A O 1
ATOM 919 N N . PHE A 1 116 ? -1.789 -5.885 -15.611 1.00 84.88 116 PHE A N 1
ATOM 920 C CA . PHE A 1 116 ? -2.002 -5.319 -14.279 1.00 84.88 116 PHE A CA 1
ATOM 921 C C . PHE A 1 116 ? -2.640 -3.927 -14.325 1.00 84.88 116 PHE A C 1
ATOM 923 O O . PHE A 1 116 ? -3.668 -3.705 -13.689 1.00 84.88 116 PHE A O 1
ATOM 930 N N . PHE A 1 117 ? -2.084 -3.005 -15.117 1.00 83.38 117 PHE A N 1
ATOM 931 C CA . PHE A 1 117 ? -2.636 -1.655 -15.260 1.00 83.38 117 PHE A CA 1
ATOM 932 C C . PHE A 1 117 ? -4.023 -1.658 -15.908 1.00 83.38 117 PHE A C 1
ATOM 934 O O . PHE A 1 117 ? -4.850 -0.814 -15.574 1.00 83.38 117 PHE A O 1
ATOM 941 N N . GLY A 1 118 ? -4.312 -2.631 -16.779 1.00 80.38 118 GLY A N 1
ATOM 942 C CA . GLY A 1 118 ? -5.652 -2.833 -17.325 1.00 80.38 118 GLY A CA 1
ATOM 943 C C . GLY A 1 118 ? -6.707 -3.174 -16.266 1.00 80.38 118 GLY A C 1
ATOM 944 O O . GLY A 1 118 ? -7.867 -2.836 -16.461 1.00 80.38 118 GLY A O 1
ATOM 945 N N . TYR A 1 119 ? -6.327 -3.793 -15.142 1.00 78.19 119 TYR A N 1
ATOM 946 C CA . TYR A 1 119 ? -7.243 -4.077 -14.029 1.00 78.19 119 TYR A CA 1
ATOM 947 C C . TYR A 1 119 ? -7.488 -2.885 -13.092 1.00 78.19 119 TYR A C 1
ATOM 949 O O . TYR A 1 119 ? -8.334 -2.994 -12.206 1.00 78.19 119 TYR A O 1
ATOM 957 N N . LEU A 1 120 ? -6.741 -1.787 -13.241 1.00 77.38 120 LEU A N 1
ATOM 958 C CA . LEU A 1 120 ? -6.907 -0.577 -12.426 1.00 77.38 120 LEU A CA 1
ATOM 9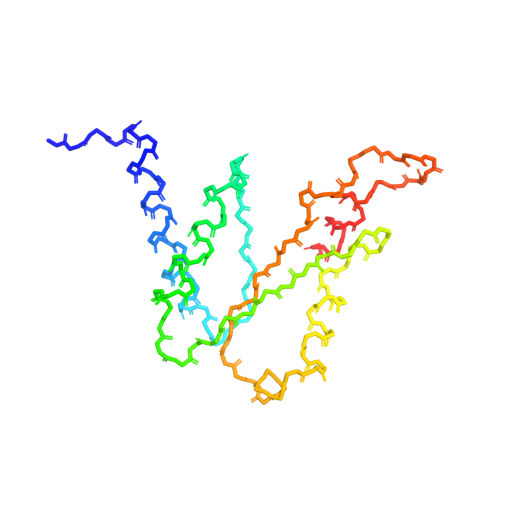59 C C . LEU A 1 120 ? -7.871 0.450 -13.050 1.00 77.38 120 LEU A C 1
ATOM 961 O O . LEU A 1 120 ? -8.163 1.453 -12.403 1.00 77.38 120 LEU A O 1
ATOM 965 N N . GLN A 1 121 ? -8.322 0.221 -14.289 1.00 64.12 121 GLN A N 1
ATOM 966 C CA . GLN A 1 121 ? -9.308 1.048 -15.002 1.00 64.12 121 GLN A CA 1
ATOM 967 C C . GLN A 1 121 ? -10.739 0.606 -14.690 1.00 64.12 121 GLN A C 1
ATOM 969 O O . GLN A 1 121 ? -11.609 1.501 -14.618 1.00 64.12 121 GLN A O 1
#

Sequence (121 aa):
MPNLSDPAVANEDNYEELLVSLEAAADKFNLLLAVCDDIHYREELIERYEQELELGIRHYRVMVARGEPSLRSAITQLVATEEYLRQGGKAVVTVTGAEKLYFLKLGQERSEQEVFFGYLQ

Secondary structure (DSSP, 8-state):
---TT-HHHHHHHHHHHHHHHHHHTTTS--------S-HHHHHHHHHHHHHHSPTTPEEEEEEPPSSS--HHHHHHHHHHH-HHHHTT--EEEEEE-GGGS-SS-TTSSS-HHHHHHHTT-

Radius of gyration: 16.49 Å; chains: 1; bounding box: 32×45×44 Å

Foldseek 3Di:
DDDPPDVVVVVVVVLVVVLVVLQVCQQDDDDDDDDDPDPVVVVVSVVVSCVVHDPQEHEEEWEQDEPQRAPVVRVVVVCVVDPCVVVVGGYDYHYYHLVVWDCDQPPHPHGRNRNNVVNVD